Protein AF-A0A2E1FWM9-F1 (afdb_monomer_lite)

Structure (mmCIF, N/CA/C/O backbone):
data_AF-A0A2E1FWM9-F1
#
_entry.id   AF-A0A2E1FWM9-F1
#
loop_
_atom_site.group_PDB
_atom_site.id
_atom_site.type_symbol
_atom_site.label_atom_id
_atom_site.label_alt_id
_atom_site.label_comp_id
_atom_site.label_asym_id
_atom_site.label_entity_id
_atom_site.label_seq_id
_atom_site.pdbx_PDB_ins_code
_atom_site.Cartn_x
_atom_site.Cartn_y
_atom_site.Cartn_z
_atom_site.occupancy
_atom_site.B_iso_or_equiv
_atom_site.auth_seq_id
_atom_site.auth_comp_id
_atom_site.auth_asym_id
_atom_site.auth_atom_id
_atom_site.pdbx_PDB_model_num
ATOM 1 N N . MET A 1 1 ? -23.129 -4.823 -4.676 1.00 36.19 1 MET A N 1
ATOM 2 C CA . MET A 1 1 ? -22.399 -4.013 -3.680 1.00 36.19 1 MET A CA 1
ATOM 3 C C . MET A 1 1 ? -21.699 -4.967 -2.735 1.00 36.19 1 MET A C 1
ATOM 5 O O . MET A 1 1 ? -22.347 -5.917 -2.306 1.00 36.19 1 MET A O 1
ATOM 9 N N . GLY A 1 2 ? -20.398 -4.780 -2.503 1.00 39.72 2 GLY A N 1
ATOM 10 C CA . GLY A 1 2 ? -19.633 -5.582 -1.545 1.00 39.72 2 GLY A CA 1
ATOM 11 C C . GLY A 1 2 ? -20.047 -5.282 -0.104 1.00 39.72 2 GLY A C 1
ATOM 12 O O . GLY A 1 2 ? -20.666 -4.252 0.168 1.00 39.72 2 GLY A O 1
ATOM 13 N N . LYS A 1 3 ? -19.738 -6.202 0.813 1.00 47.66 3 LYS A N 1
ATOM 14 C CA . LYS A 1 3 ? -19.827 -5.950 2.254 1.00 47.66 3 LYS A CA 1
ATOM 15 C C . LYS A 1 3 ? -18.455 -5.473 2.717 1.00 47.66 3 LYS A C 1
ATOM 17 O O . LYS A 1 3 ? -17.495 -6.205 2.487 1.00 47.66 3 LYS A O 1
ATOM 22 N N . ALA A 1 4 ? -18.420 -4.350 3.441 1.00 60.84 4 ALA A N 1
ATOM 23 C CA . ALA A 1 4 ? -17.226 -3.842 4.111 1.00 60.84 4 ALA A CA 1
ATOM 24 C C . ALA A 1 4 ? -16.487 -4.989 4.815 1.00 60.84 4 ALA A C 1
ATOM 26 O O . ALA A 1 4 ? -16.980 -5.572 5.785 1.00 60.84 4 ALA A O 1
ATOM 27 N N . SER A 1 5 ? -15.332 -5.356 4.265 1.00 66.25 5 SER A N 1
ATOM 28 C CA . SER A 1 5 ? -14.596 -6.564 4.648 1.00 66.25 5 SER A CA 1
ATOM 29 C C . SER A 1 5 ? -13.795 -6.396 5.940 1.00 66.25 5 SER A C 1
ATOM 31 O O . SER A 1 5 ? -13.294 -7.378 6.483 1.00 66.25 5 SER A O 1
ATOM 33 N N . GLY A 1 6 ? -13.640 -5.155 6.416 1.00 74.38 6 GLY A N 1
ATOM 34 C CA . GLY A 1 6 ? -12.691 -4.815 7.475 1.00 74.38 6 GLY A CA 1
ATOM 35 C C . GLY A 1 6 ? -11.237 -5.052 7.055 1.00 74.38 6 GLY A C 1
ATOM 36 O O . GLY A 1 6 ? -10.378 -5.222 7.917 1.00 74.38 6 GLY A O 1
ATOM 37 N N . LEU A 1 7 ? -10.946 -5.098 5.750 1.00 77.94 7 LEU A N 1
ATOM 38 C CA . LEU A 1 7 ? -9.606 -5.296 5.201 1.00 77.94 7 LEU A CA 1
ATOM 39 C C . LEU A 1 7 ? -9.199 -4.124 4.308 1.00 77.94 7 LEU A C 1
ATOM 41 O O . LEU A 1 7 ? -10.011 -3.572 3.569 1.00 77.94 7 LEU A O 1
ATOM 45 N N . ILE A 1 8 ? -7.913 -3.802 4.359 1.00 84.69 8 ILE A N 1
ATOM 46 C CA . ILE A 1 8 ? -7.221 -2.897 3.440 1.00 84.69 8 ILE A CA 1
ATOM 47 C C . ILE A 1 8 ? -6.127 -3.706 2.757 1.00 84.69 8 ILE A C 1
ATOM 49 O O . ILE A 1 8 ? -5.469 -4.516 3.417 1.00 84.69 8 ILE A O 1
ATOM 53 N N . ALA A 1 9 ? -5.900 -3.466 1.470 1.00 86.88 9 ALA A N 1
ATOM 54 C CA . ALA A 1 9 ? -4.676 -3.890 0.805 1.00 86.88 9 ALA A CA 1
ATOM 55 C C . ALA A 1 9 ? -3.809 -2.669 0.474 1.00 86.88 9 ALA A C 1
ATOM 57 O O . ALA A 1 9 ? -4.320 -1.645 0.029 1.00 86.88 9 ALA A O 1
ATOM 58 N N . ILE A 1 10 ? -2.501 -2.784 0.683 1.00 90.12 10 ILE A N 1
ATOM 59 C CA . ILE A 1 10 ? -1.503 -1.908 0.069 1.00 90.12 10 ILE A CA 1
ATOM 60 C C . ILE A 1 10 ? -0.987 -2.650 -1.156 1.00 90.12 10 ILE A C 1
ATOM 62 O O . ILE A 1 10 ? -0.490 -3.770 -1.036 1.00 90.12 10 ILE A O 1
ATOM 66 N N . ASP A 1 11 ? -1.177 -2.053 -2.318 1.00 91.56 11 ASP A N 1
ATOM 67 C CA . ASP A 1 11 ? -0.921 -2.609 -3.639 1.00 91.56 11 ASP A CA 1
ATOM 68 C C . ASP A 1 11 ? 0.380 -1.990 -4.163 1.00 91.56 11 ASP A C 1
ATOM 70 O O . ASP A 1 11 ? 0.412 -0.833 -4.581 1.00 91.56 11 ASP A O 1
ATOM 74 N N . ILE A 1 12 ? 1.480 -2.730 -3.993 1.00 93.31 12 ILE A N 1
ATOM 75 C CA . ILE A 1 12 ? 2.838 -2.321 -4.356 1.00 93.31 12 ILE A CA 1
ATOM 76 C C . ILE A 1 12 ? 3.098 -2.821 -5.771 1.00 93.31 12 ILE A C 1
ATOM 78 O O . ILE A 1 12 ? 3.250 -4.022 -6.021 1.00 93.31 12 ILE A O 1
ATOM 82 N N . ASP A 1 13 ? 3.120 -1.867 -6.684 1.00 93.44 13 ASP A N 1
ATOM 83 C CA . ASP A 1 13 ? 2.991 -2.059 -8.115 1.00 93.44 13 ASP A CA 1
ATOM 84 C C . ASP A 1 13 ? 4.396 -2.124 -8.743 1.00 93.44 13 ASP A C 1
ATOM 86 O O . ASP A 1 13 ? 5.169 -1.169 -8.687 1.00 93.44 13 ASP A O 1
ATOM 90 N N . GLU A 1 14 ? 4.755 -3.262 -9.335 1.00 93.50 14 GLU A N 1
ATOM 91 C CA . GLU A 1 14 ? 6.116 -3.524 -9.828 1.00 93.50 14 GLU A CA 1
ATOM 92 C C . GLU A 1 14 ? 6.085 -4.072 -11.258 1.00 93.50 14 GLU A C 1
ATOM 94 O O . GLU A 1 14 ? 5.129 -4.760 -11.649 1.00 93.50 14 GLU A O 1
ATOM 99 N N . GLY A 1 15 ? 7.137 -3.773 -12.025 1.00 88.31 15 GLY A N 1
ATOM 100 C CA . GLY A 1 15 ? 7.313 -4.217 -13.408 1.00 88.31 15 GLY A CA 1
ATOM 101 C C . GLY A 1 15 ? 6.974 -3.166 -14.476 1.00 88.31 15 GLY A C 1
ATOM 102 O O . GLY A 1 15 ? 6.215 -2.215 -14.275 1.00 88.31 15 GLY A O 1
ATOM 103 N N . GLY A 1 16 ? 7.553 -3.344 -15.668 1.00 87.75 16 GLY A N 1
ATOM 104 C CA . GLY A 1 16 ? 7.436 -2.387 -16.771 1.00 87.75 16 GLY A CA 1
ATOM 105 C C . GLY A 1 16 ? 8.162 -1.077 -16.455 1.00 87.75 16 GLY A C 1
ATOM 106 O O . GLY A 1 16 ? 9.385 -1.059 -16.390 1.00 87.75 16 GLY A O 1
ATOM 107 N N . ASN A 1 17 ? 7.397 0.002 -16.259 1.00 90.62 17 ASN A N 1
ATOM 108 C CA . ASN A 1 17 ? 7.902 1.338 -15.897 1.00 90.62 17 ASN A CA 1
ATOM 109 C C . ASN A 1 17 ? 7.529 1.741 -14.451 1.00 90.62 17 ASN A C 1
ATOM 111 O O . ASN A 1 17 ? 7.538 2.934 -14.127 1.00 90.62 17 ASN A O 1
ATOM 115 N N . LYS A 1 18 ? 7.116 0.775 -13.620 1.00 92.19 18 LYS A N 1
ATOM 116 C CA . LYS A 1 18 ? 6.759 0.981 -12.211 1.00 92.19 18 LYS A CA 1
ATOM 117 C C . LYS A 1 18 ? 7.893 0.529 -11.291 1.00 92.19 18 LYS A C 1
ATOM 119 O O . LYS A 1 18 ? 8.597 -0.409 -11.647 1.00 92.19 18 LYS A O 1
ATOM 124 N N . CYS A 1 19 ? 8.045 1.185 -10.142 1.00 93.69 19 CYS A N 1
ATOM 125 C CA . CYS A 1 19 ? 9.094 0.919 -9.147 1.00 93.69 19 CYS A CA 1
ATOM 126 C C . CYS A 1 19 ? 8.543 0.968 -7.704 1.00 93.69 19 CYS A C 1
ATOM 128 O O . CYS A 1 19 ? 9.081 1.653 -6.821 1.00 93.69 19 CYS A O 1
ATOM 130 N N . GLY A 1 20 ? 7.414 0.296 -7.462 1.00 93.75 20 GLY A N 1
ATOM 131 C CA . GLY A 1 20 ? 6.736 0.293 -6.166 1.00 93.75 20 GLY A CA 1
ATOM 132 C C . GLY A 1 20 ? 7.578 -0.325 -5.048 1.00 93.75 20 GLY A C 1
ATOM 133 O O . GLY A 1 20 ? 7.545 0.171 -3.921 1.00 93.75 20 GLY A O 1
ATOM 134 N N . GLU A 1 21 ? 8.385 -1.354 -5.328 1.00 93.75 21 GLU A N 1
ATOM 135 C CA . GLU A 1 21 ? 9.260 -1.972 -4.318 1.00 93.75 21 GLU A CA 1
ATOM 136 C C . GLU A 1 21 ? 10.368 -1.022 -3.847 1.00 93.75 21 GLU A C 1
ATOM 138 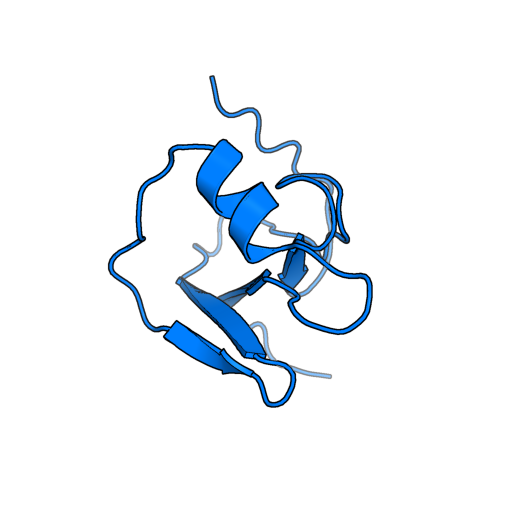O O . GLU A 1 21 ? 10.623 -0.909 -2.644 1.00 93.75 21 GLU A O 1
ATOM 143 N N . GLU A 1 22 ? 10.991 -0.292 -4.776 1.00 94.62 22 GLU A N 1
ATOM 144 C CA . GLU A 1 22 ? 12.008 0.719 -4.462 1.00 94.62 22 GLU A CA 1
ATOM 145 C C . GLU A 1 22 ? 11.400 1.875 -3.658 1.00 94.62 22 GLU A C 1
ATOM 147 O O . GLU A 1 22 ? 11.960 2.302 -2.643 1.00 94.62 22 GLU A O 1
ATOM 152 N N . THR A 1 23 ? 10.211 2.330 -4.063 1.00 93.62 23 THR A N 1
ATOM 153 C CA . THR A 1 23 ? 9.468 3.380 -3.356 1.00 93.62 23 THR A CA 1
ATOM 154 C 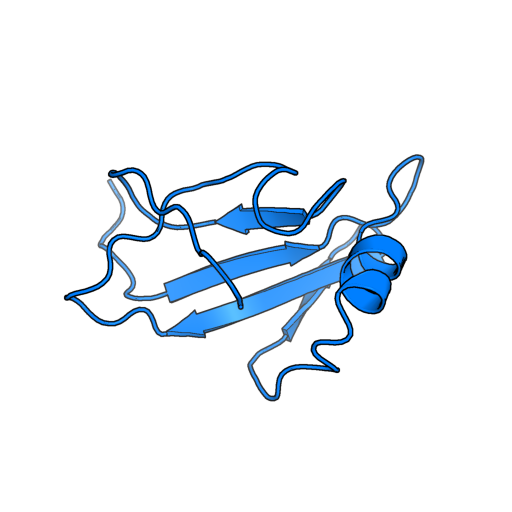C . THR A 1 23 ? 9.096 2.936 -1.941 1.00 93.62 23 THR A C 1
ATOM 156 O O . THR A 1 23 ? 9.292 3.687 -0.986 1.00 93.62 23 THR A O 1
ATOM 159 N N . PHE A 1 24 ? 8.647 1.690 -1.767 1.00 92.94 24 PHE A N 1
ATOM 160 C CA . PHE A 1 24 ? 8.293 1.142 -0.459 1.00 92.94 24 PHE A CA 1
ATOM 161 C C . PHE A 1 24 ? 9.524 1.001 0.446 1.00 92.94 24 PHE A C 1
ATOM 163 O O . PHE A 1 24 ? 9.475 1.352 1.627 1.00 92.94 24 PHE A O 1
ATOM 170 N N . ALA A 1 25 ? 10.655 0.543 -0.100 1.00 92.50 25 ALA A N 1
ATOM 171 C CA . ALA A 1 25 ? 11.916 0.456 0.633 1.00 92.50 25 ALA A CA 1
ATOM 172 C C . ALA A 1 25 ? 12.413 1.838 1.102 1.00 92.50 25 ALA A C 1
ATOM 174 O O . ALA A 1 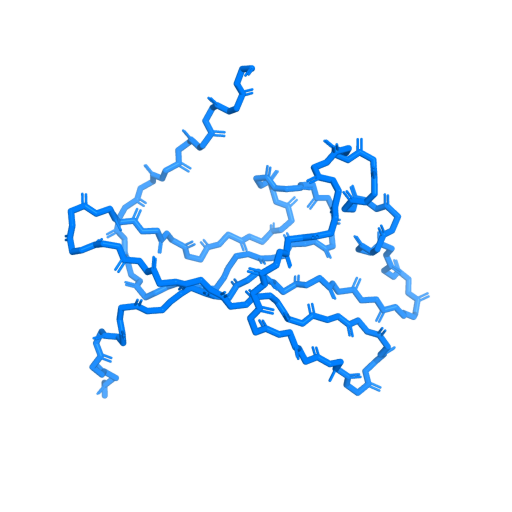25 ? 12.925 1.963 2.221 1.00 92.50 25 ALA A O 1
ATOM 175 N N . ALA A 1 26 ? 12.207 2.889 0.300 1.00 94.00 26 ALA A N 1
ATOM 176 C CA . ALA A 1 26 ? 12.574 4.262 0.649 1.00 94.00 26 ALA A CA 1
ATOM 177 C C . ALA A 1 26 ? 11.812 4.816 1.873 1.00 94.00 26 ALA A C 1
ATOM 179 O O . ALA A 1 26 ? 12.353 5.669 2.582 1.00 94.00 26 ALA A O 1
ATOM 180 N N . LEU A 1 27 ? 10.617 4.289 2.181 1.00 88.31 27 LEU A N 1
ATOM 181 C CA . LEU A 1 27 ? 9.854 4.630 3.394 1.00 88.31 27 LEU A CA 1
ATOM 182 C C . LEU A 1 27 ? 10.500 4.104 4.689 1.00 88.31 27 LEU A C 1
ATOM 184 O O . LEU A 1 27 ? 10.134 4.545 5.776 1.00 88.31 27 LEU A O 1
ATOM 188 N N . LYS A 1 28 ? 11.444 3.153 4.598 1.00 90.81 28 LYS A N 1
ATOM 189 C CA . LYS A 1 28 ? 12.181 2.555 5.734 1.00 90.81 28 LYS A CA 1
ATOM 190 C C . LYS A 1 28 ? 11.300 1.905 6.817 1.00 90.81 28 LYS A C 1
ATOM 192 O O . LYS A 1 28 ? 11.759 1.683 7.933 1.00 90.81 28 LYS A O 1
ATOM 197 N N . LEU A 1 29 ? 10.070 1.517 6.471 1.00 85.25 29 LEU A N 1
ATOM 198 C CA . LEU A 1 29 ? 9.114 0.844 7.367 1.00 85.25 29 LEU A CA 1
ATOM 199 C C . LEU A 1 29 ? 9.456 -0.637 7.649 1.00 85.25 29 LEU A C 1
ATOM 201 O O . LEU A 1 29 ? 8.769 -1.298 8.426 1.00 85.25 29 LEU A O 1
ATOM 205 N N . GLY A 1 30 ? 10.505 -1.173 7.017 1.00 89.19 30 GLY A N 1
ATOM 206 C CA . GLY A 1 30 ? 10.835 -2.599 7.048 1.00 89.19 30 GLY A CA 1
ATOM 207 C C . GLY A 1 30 ? 9.853 -3.439 6.225 1.00 89.19 30 GLY A C 1
ATOM 208 O O . GLY A 1 30 ? 9.151 -2.918 5.363 1.00 89.19 30 GLY A O 1
ATOM 209 N N . ASN A 1 31 ? 9.807 -4.750 6.481 1.00 88.06 31 ASN A N 1
ATOM 210 C CA . ASN A 1 31 ? 8.840 -5.654 5.853 1.00 88.06 31 ASN A CA 1
ATOM 211 C C . ASN A 1 31 ? 7.730 -6.042 6.857 1.00 88.06 31 ASN A C 1
ATOM 213 O O . ASN A 1 31 ? 8.002 -6.837 7.768 1.00 88.06 31 ASN A O 1
ATOM 217 N N . PRO A 1 32 ? 6.496 -5.509 6.727 1.00 88.44 32 PRO A N 1
ATOM 218 C CA . PRO A 1 32 ? 5.425 -5.750 7.689 1.00 88.44 32 PRO A CA 1
ATOM 219 C C . PRO A 1 32 ? 5.068 -7.234 7.825 1.00 88.44 32 PRO A C 1
ATOM 221 O O . PRO A 1 32 ? 4.793 -7.921 6.839 1.00 88.44 32 PRO A O 1
ATOM 224 N N . GLN A 1 33 ? 5.019 -7.722 9.065 1.00 91.50 33 GLN A N 1
ATOM 225 C CA . GLN A 1 33 ? 4.594 -9.088 9.372 1.00 91.50 33 GLN A CA 1
ATOM 226 C C . GLN A 1 33 ? 3.069 -9.196 9.251 1.00 91.50 33 GLN A C 1
ATOM 228 O O . GLN A 1 33 ? 2.333 -9.000 10.215 1.00 91.50 33 GLN A O 1
ATOM 233 N N . THR A 1 34 ? 2.600 -9.461 8.035 1.00 87.38 34 THR A N 1
ATOM 234 C CA . THR A 1 34 ? 1.185 -9.638 7.702 1.00 87.38 34 THR A CA 1
ATOM 235 C C . THR A 1 34 ? 1.018 -10.605 6.525 1.00 87.38 34 THR A C 1
ATOM 237 O O . THR A 1 34 ? 2.004 -11.103 5.983 1.00 87.38 34 THR A O 1
ATOM 240 N N . VAL A 1 35 ? -0.221 -10.885 6.112 1.00 90.44 35 VAL A N 1
ATOM 241 C CA . VAL A 1 35 ? -0.502 -11.656 4.893 1.00 90.44 35 VAL A CA 1
ATOM 242 C C . VAL A 1 35 ? -0.034 -10.864 3.672 1.00 90.44 35 VAL A C 1
ATOM 244 O O . VAL A 1 35 ? -0.453 -9.724 3.466 1.00 90.44 35 VAL A O 1
ATOM 247 N N . GLN A 1 36 ? 0.811 -11.487 2.852 1.00 92.06 36 GLN A N 1
ATOM 248 C CA . GLN A 1 36 ? 1.329 -10.908 1.615 1.00 92.06 36 GLN A CA 1
ATOM 249 C C . GLN A 1 36 ? 1.134 -11.873 0.445 1.00 92.06 36 GLN A C 1
ATOM 251 O O . GLN A 1 36 ? 1.237 -13.089 0.615 1.00 92.06 36 GLN A O 1
ATOM 256 N N . THR A 1 37 ? 0.907 -11.341 -0.754 1.00 92.38 37 THR A N 1
ATOM 257 C CA . THR A 1 37 ? 0.823 -12.132 -1.995 1.00 92.38 37 THR A CA 1
ATOM 258 C C . THR A 1 37 ? 1.587 -11.442 -3.112 1.00 92.38 37 THR A C 1
ATOM 260 O O . THR A 1 37 ? 1.412 -10.240 -3.295 1.00 92.38 37 THR A O 1
ATOM 263 N N . ARG A 1 38 ? 2.374 -12.186 -3.899 1.00 92.50 38 ARG A N 1
ATOM 264 C CA . ARG A 1 38 ? 2.974 -11.650 -5.132 1.00 92.50 38 ARG A CA 1
ATOM 265 C C . ARG A 1 38 ? 1.915 -11.480 -6.220 1.00 92.50 38 ARG A C 1
ATOM 267 O O . ARG A 1 38 ? 1.049 -12.343 -6.365 1.00 92.50 38 ARG A O 1
ATOM 274 N N . THR A 1 39 ? 1.998 -10.395 -6.981 1.00 87.38 39 THR A N 1
ATOM 275 C CA . THR A 1 39 ? 1.158 -10.164 -8.163 1.00 87.38 39 THR A CA 1
ATOM 276 C C . THR A 1 39 ? 1.775 -10.828 -9.398 1.00 87.38 39 THR A C 1
ATOM 278 O O . THR A 1 39 ? 2.947 -11.209 -9.404 1.00 87.38 39 THR A O 1
ATOM 281 N N . LEU A 1 40 ? 0.994 -10.956 -10.474 1.00 86.81 40 LEU A N 1
ATOM 282 C CA . LEU A 1 40 ? 1.479 -11.511 -11.744 1.00 86.81 40 LEU A CA 1
ATOM 283 C C . LEU A 1 40 ? 2.504 -10.611 -12.458 1.00 86.81 40 LEU A C 1
ATOM 285 O O . LEU A 1 40 ? 3.238 -11.111 -13.306 1.00 86.81 40 LEU A O 1
ATOM 289 N N . SER A 1 41 ? 2.572 -9.314 -12.130 1.00 82.69 41 SER A N 1
ATOM 290 C CA . SER A 1 41 ? 3.554 -8.383 -12.710 1.00 82.69 41 SER A CA 1
ATOM 291 C C . SER A 1 41 ? 4.908 -8.389 -11.989 1.00 82.69 41 SER A C 1
ATOM 293 O O . SER A 1 41 ? 5.874 -7.848 -12.519 1.00 82.69 41 SER A O 1
ATOM 295 N N . GLY A 1 42 ? 4.989 -9.019 -10.809 1.00 86.81 42 GLY A N 1
ATOM 296 C CA . GLY A 1 42 ? 6.183 -9.060 -9.956 1.00 86.81 42 GLY A CA 1
ATOM 297 C C . GLY A 1 42 ? 6.063 -8.276 -8.645 1.00 86.81 42 GLY A C 1
ATOM 298 O O . GLY A 1 42 ? 6.929 -8.428 -7.787 1.00 86.81 42 GLY A O 1
ATOM 299 N N . GLY A 1 43 ? 4.993 -7.494 -8.467 1.00 91.88 43 GLY A N 1
ATOM 300 C CA . GLY A 1 43 ? 4.742 -6.690 -7.264 1.00 91.88 43 GLY A CA 1
ATOM 301 C C . GLY A 1 43 ? 4.181 -7.498 -6.096 1.00 91.88 43 GLY A C 1
ATOM 302 O O . GLY A 1 43 ? 4.167 -8.736 -6.123 1.00 91.88 43 GLY A O 1
ATOM 303 N N . ARG A 1 44 ? 3.662 -6.817 -5.067 1.00 92.81 44 ARG A N 1
ATOM 304 C CA . ARG A 1 44 ? 2.976 -7.481 -3.946 1.00 92.81 44 ARG A CA 1
ATOM 305 C C . ARG A 1 44 ? 1.783 -6.706 -3.402 1.00 92.81 44 ARG A C 1
ATOM 307 O O . ARG A 1 44 ? 1.799 -5.487 -3.310 1.00 92.81 44 ARG A O 1
ATOM 314 N N . HIS A 1 45 ? 0.802 -7.449 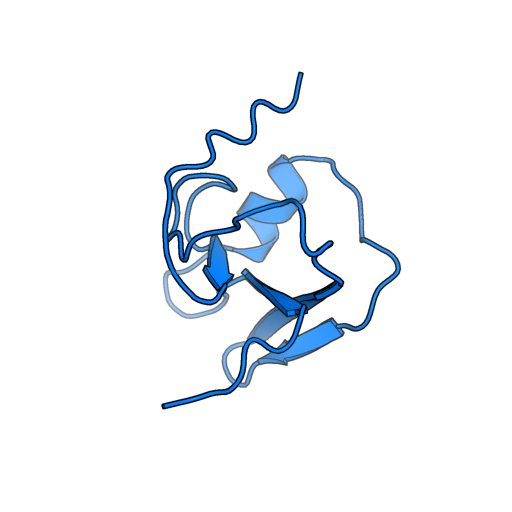-2.905 1.00 91.81 45 HIS A N 1
ATO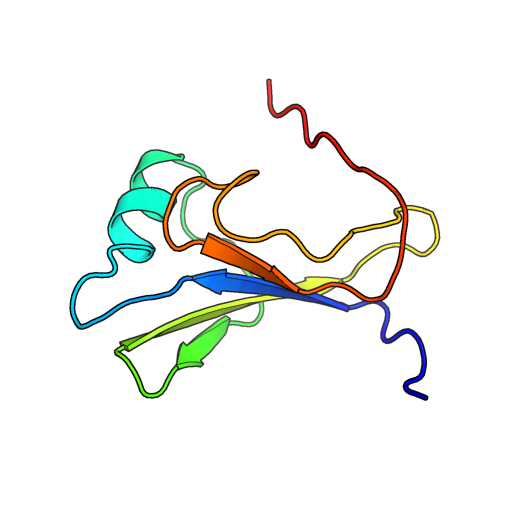M 315 C CA . HIS A 1 45 ? -0.207 -6.915 -1.997 1.00 91.81 45 HIS A CA 1
ATOM 316 C C . HIS A 1 45 ? 0.199 -7.188 -0.542 1.00 91.81 45 HIS A C 1
ATOM 318 O O . HIS A 1 45 ? 0.620 -8.304 -0.223 1.00 91.81 45 HIS A O 1
ATOM 324 N N . LEU A 1 46 ? 0.013 -6.205 0.340 1.00 90.69 46 LEU A N 1
ATOM 325 C CA . LEU A 1 46 ? 0.082 -6.343 1.799 1.00 90.69 46 LEU A CA 1
ATOM 326 C C . LEU A 1 46 ? -1.320 -6.150 2.380 1.00 90.69 46 LEU A C 1
ATOM 328 O O . LEU A 1 46 ? -1.907 -5.088 2.189 1.00 90.69 46 LEU A O 1
ATOM 332 N N . PHE A 1 47 ? -1.860 -7.127 3.104 1.00 86.38 47 PHE A N 1
ATOM 333 C CA . PHE A 1 47 ? -3.206 -7.020 3.676 1.00 86.38 47 PHE A CA 1
ATOM 334 C C . PHE A 1 47 ? -3.163 -6.614 5.148 1.00 86.38 47 PHE A C 1
ATOM 336 O O . PHE A 1 47 ? -2.344 -7.121 5.908 1.00 86.38 47 PHE A O 1
ATOM 343 N N . PHE A 1 48 ? -4.074 -5.747 5.581 1.00 84.94 48 PHE A N 1
ATOM 344 C CA . PHE A 1 48 ? -4.205 -5.318 6.975 1.00 84.94 48 PHE A CA 1
ATOM 345 C C . PHE A 1 48 ? -5.668 -5.335 7.408 1.00 84.94 48 PHE A C 1
ATOM 347 O O . PHE A 1 48 ? -6.562 -5.045 6.612 1.00 84.94 48 PHE A O 1
ATOM 354 N N . ARG A 1 49 ? -5.923 -5.639 8.686 1.00 82.25 49 ARG A N 1
ATOM 355 C CA . ARG A 1 49 ? -7.263 -5.499 9.265 1.00 82.25 49 ARG A CA 1
ATOM 356 C C . ARG A 1 49 ? -7.510 -4.043 9.644 1.00 82.25 49 ARG A C 1
ATOM 358 O O . ARG A 1 49 ? -6.802 -3.489 10.479 1.00 82.25 49 ARG A O 1
ATOM 365 N N . CYS A 1 50 ? -8.537 -3.462 9.047 1.00 72.56 50 CYS A N 1
ATOM 366 C CA . CYS A 1 50 ? -9.064 -2.155 9.386 1.00 72.56 50 CYS A CA 1
ATOM 367 C C . CYS A 1 50 ? -9.959 -2.260 10.632 1.00 72.56 50 CYS A C 1
ATOM 369 O O . CYS A 1 50 ? -10.772 -3.179 10.738 1.00 72.56 50 CYS A O 1
ATOM 371 N N . SER A 1 51 ? -9.815 -1.337 11.582 1.00 66.88 51 SER A N 1
ATOM 372 C CA . SER A 1 51 ? -10.779 -1.173 12.673 1.00 66.88 51 SER A CA 1
ATOM 373 C C . SER A 1 51 ? -12.008 -0.413 12.178 1.00 66.88 51 SER A C 1
ATOM 375 O O . SER A 1 51 ? -11.867 0.534 11.413 1.00 66.88 51 SER A O 1
ATOM 377 N N . GLU A 1 52 ? -13.196 -0.749 12.685 1.00 62.41 52 GLU A N 1
ATOM 378 C CA . GLU A 1 52 ? -14.474 -0.108 12.310 1.00 62.41 52 GLU A CA 1
ATOM 379 C C . GLU A 1 52 ? -14.501 1.420 12.528 1.00 62.41 52 GLU A C 1
ATOM 381 O O . GLU A 1 52 ? -15.328 2.121 11.956 1.00 62.41 52 GLU A O 1
ATOM 386 N N . THR A 1 53 ? -13.581 1.945 13.340 1.00 60.59 53 THR A N 1
ATOM 387 C CA . THR A 1 53 ? -13.402 3.370 13.652 1.00 60.59 53 THR A CA 1
ATOM 388 C C . THR A 1 53 ? -12.471 4.128 12.698 1.00 60.59 53 THR A C 1
ATOM 390 O O . THR A 1 53 ? -12.277 5.329 12.886 1.00 60.59 53 THR A O 1
ATOM 393 N N . LEU A 1 54 ? -11.851 3.460 11.718 1.00 61.22 54 LEU A N 1
ATOM 394 C CA . LEU A 1 54 ? -10.838 4.049 10.840 1.00 61.22 54 LEU A CA 1
ATOM 395 C C .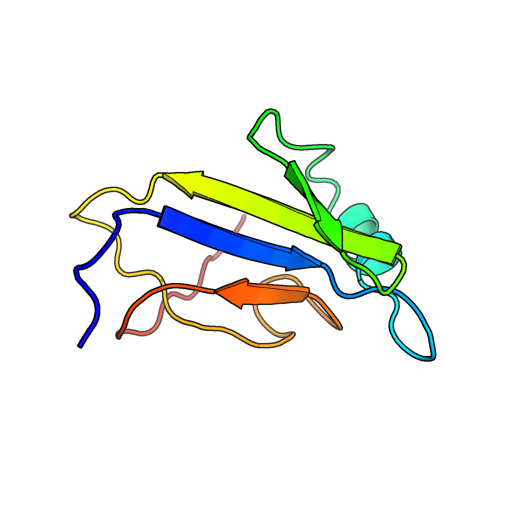 LEU A 1 54 ? -11.280 3.952 9.373 1.00 61.22 54 LEU A C 1
ATOM 397 O O . LEU A 1 54 ? -11.157 2.910 8.745 1.00 61.22 54 LEU A O 1
ATOM 401 N N . GLU A 1 55 ? -11.777 5.046 8.801 1.00 63.34 55 GLU A N 1
ATOM 402 C CA . GLU A 1 55 ? -12.137 5.101 7.378 1.00 63.34 55 GLU A CA 1
ATOM 403 C C . GLU A 1 55 ? -10.868 5.173 6.516 1.00 63.34 55 GLU A C 1
ATOM 405 O O . GLU A 1 55 ? -10.202 6.204 6.507 1.00 63.34 55 GLU A O 1
ATOM 410 N N . ILE A 1 56 ? -10.511 4.121 5.771 1.00 65.31 56 ILE A N 1
ATOM 411 C CA . ILE A 1 56 ? -9.368 4.163 4.841 1.00 65.31 56 ILE A CA 1
ATOM 412 C C . ILE A 1 56 ? -9.849 4.087 3.395 1.00 65.31 56 ILE A C 1
ATOM 414 O O . ILE A 1 56 ? -10.449 3.114 2.943 1.00 65.31 56 ILE A O 1
ATOM 418 N N . ARG A 1 57 ? -9.540 5.157 2.664 1.00 66.19 57 ARG A N 1
ATOM 419 C CA . ARG A 1 57 ? -9.847 5.331 1.249 1.00 66.19 57 ARG A CA 1
ATOM 420 C C . ARG A 1 57 ? -8.949 4.506 0.337 1.00 66.19 57 ARG A C 1
ATOM 422 O O . ARG A 1 57 ? -7.785 4.268 0.641 1.00 66.19 57 ARG A O 1
ATOM 429 N N . ASN A 1 58 ? -9.468 4.264 -0.865 1.00 68.12 58 ASN A N 1
ATOM 430 C CA . ASN A 1 58 ? -8.621 4.092 -2.036 1.00 68.12 58 ASN A CA 1
ATOM 431 C C . ASN A 1 58 ? -7.757 5.344 -2.255 1.00 68.12 58 ASN A C 1
ATOM 433 O O . ASN A 1 58 ? -8.292 6.452 -2.362 1.00 68.12 58 ASN A O 1
ATOM 437 N N . ASP A 1 59 ? -6.451 5.146 -2.361 1.00 74.94 59 ASP A N 1
ATOM 438 C CA . ASP A 1 59 ? -5.467 6.149 -2.766 1.00 74.94 59 ASP A CA 1
ATOM 439 C C . ASP A 1 59 ? -4.612 5.558 -3.886 1.00 74.94 59 ASP A C 1
ATOM 441 O O . ASP A 1 59 ? -4.436 4.340 -3.941 1.00 74.94 59 ASP A O 1
ATOM 445 N N . THR A 1 60 ? -4.099 6.392 -4.786 1.00 77.81 60 THR A N 1
ATOM 446 C CA . THR A 1 60 ? -3.265 5.913 -5.891 1.00 77.81 60 THR A CA 1
ATOM 447 C C . THR A 1 60 ? -1.992 6.728 -5.995 1.00 77.81 60 THR A C 1
ATOM 449 O O . THR A 1 60 ? -2.034 7.886 -6.420 1.00 77.81 60 THR A O 1
ATOM 452 N N . SER A 1 61 ? -0.865 6.122 -5.633 1.00 80.25 61 SER A N 1
ATOM 453 C CA . SER A 1 61 ? 0.464 6.721 -5.730 1.00 80.25 61 SER A CA 1
ATOM 454 C C . SER A 1 61 ? 0.663 8.053 -4.973 1.00 80.25 61 SER A C 1
ATOM 456 O O . SER A 1 61 ? 1.487 8.866 -5.402 1.00 80.25 61 SER A O 1
ATOM 458 N N . THR A 1 62 ? -0.067 8.317 -3.871 1.00 78.62 62 THR A N 1
ATOM 459 C CA . THR A 1 62 ? 0.103 9.560 -3.078 1.00 78.62 62 THR A CA 1
ATOM 460 C C . THR A 1 62 ? 0.622 9.320 -1.659 1.00 78.62 62 THR A C 1
ATOM 462 O O . THR A 1 62 ? 1.705 9.803 -1.328 1.00 78.62 62 THR A O 1
ATOM 465 N N . VAL A 1 63 ? -0.087 8.555 -0.821 1.00 79.56 63 VAL A N 1
ATOM 466 C CA . VAL A 1 63 ? 0.206 8.436 0.625 1.00 79.56 63 VAL A CA 1
ATOM 467 C C . VAL A 1 63 ? 1.524 7.709 0.888 1.00 79.56 63 VAL A C 1
ATOM 469 O O . VAL A 1 63 ? 2.275 8.097 1.780 1.00 79.56 63 VAL A O 1
ATOM 472 N N . PHE A 1 64 ? 1.816 6.674 0.100 1.00 82.81 64 PHE A N 1
ATOM 473 C CA . PHE A 1 64 ? 3.035 5.868 0.212 1.00 82.81 64 PHE A CA 1
ATOM 474 C C . PHE A 1 64 ? 4.066 6.176 -0.887 1.00 82.81 64 PHE A C 1
ATOM 476 O O . PHE A 1 64 ? 5.116 5.544 -0.936 1.00 82.81 64 PHE A O 1
ATOM 483 N N . GLY A 1 65 ? 3.805 7.182 -1.726 1.00 86.75 65 GLY A N 1
ATOM 484 C CA . GLY A 1 65 ? 4.635 7.533 -2.876 1.00 86.75 65 GLY A CA 1
ATOM 485 C C . GLY A 1 65 ? 4.235 6.817 -4.169 1.00 86.75 65 GLY A C 1
ATOM 486 O O . GLY A 1 65 ? 3.224 6.126 -4.237 1.00 86.75 65 GLY A O 1
ATOM 487 N N . LYS A 1 66 ? 5.036 7.041 -5.215 1.00 91.31 66 LYS A N 1
ATOM 488 C CA . LYS A 1 66 ? 4.828 6.550 -6.583 1.00 91.31 66 LYS A CA 1
ATOM 489 C C . LYS A 1 66 ? 4.690 5.018 -6.658 1.00 91.31 66 LYS A C 1
ATOM 491 O O . LYS A 1 66 ? 5.441 4.291 -6.023 1.00 91.31 66 LYS A O 1
ATOM 496 N N . ASP A 1 67 ? 3.771 4.552 -7.504 1.00 93.19 67 ASP A N 1
ATOM 497 C CA . ASP A 1 67 ? 3.513 3.133 -7.790 1.00 93.19 67 ASP A CA 1
ATOM 498 C C . ASP A 1 67 ? 3.159 2.298 -6.537 1.00 93.19 67 ASP A C 1
ATOM 500 O O . ASP A 1 67 ? 3.415 1.095 -6.468 1.00 93.19 67 ASP A O 1
ATOM 504 N N . ILE A 1 68 ? 2.556 2.944 -5.532 1.00 90.62 68 ILE A N 1
ATOM 505 C CA . ILE A 1 68 ? 1.953 2.280 -4.375 1.00 90.62 68 ILE A CA 1
ATOM 506 C C . ILE A 1 68 ? 0.538 2.811 -4.187 1.00 90.62 68 ILE A C 1
ATOM 508 O O . ILE A 1 68 ? 0.322 3.988 -3.887 1.00 90.62 68 ILE A O 1
ATOM 512 N N . ASP A 1 69 ? -0.428 1.917 -4.324 1.00 88.56 69 ASP A N 1
ATOM 513 C CA . ASP A 1 69 ? -1.841 2.220 -4.177 1.00 88.56 69 ASP A CA 1
ATOM 514 C C . ASP A 1 69 ? -2.370 1.678 -2.837 1.00 88.56 69 ASP A C 1
ATOM 516 O O . ASP A 1 69 ? -1.951 0.636 -2.332 1.00 88.56 69 ASP A O 1
ATOM 520 N N . VAL A 1 70 ? -3.340 2.375 -2.252 1.00 86.25 70 VAL A N 1
ATOM 521 C CA . VAL A 1 70 ? -4.139 1.877 -1.126 1.00 86.25 70 VAL A CA 1
ATOM 522 C C . VAL A 1 70 ? -5.472 1.404 -1.685 1.00 86.25 70 VAL A C 1
ATOM 524 O O . VAL A 1 70 ? -6.109 2.114 -2.464 1.00 86.25 70 VAL A O 1
ATOM 527 N N . ARG A 1 71 ? -5.915 0.211 -1.289 1.00 82.69 71 ARG A N 1
ATOM 528 C CA . ARG A 1 71 ? -7.202 -0.379 -1.668 1.00 82.69 71 ARG A CA 1
ATOM 529 C C . ARG A 1 71 ? -8.058 -0.572 -0.409 1.00 82.69 71 ARG A C 1
ATOM 531 O O . ARG A 1 71 ? -7.763 -1.442 0.411 1.00 82.69 71 ARG A O 1
ATOM 538 N N . GLY A 1 72 ? -9.105 0.237 -0.256 1.00 72.62 72 GLY A N 1
ATOM 539 C CA . GLY A 1 72 ? -10.026 0.240 0.886 1.00 72.62 72 GLY A CA 1
ATOM 540 C C . GLY A 1 72 ? -11.439 0.686 0.486 1.00 72.62 72 GLY A C 1
ATOM 541 O O . GLY A 1 72 ? -11.617 1.508 -0.418 1.00 72.62 72 GLY A O 1
ATOM 542 N N . GLU A 1 73 ? -12.468 0.121 1.122 1.00 64.56 73 GLU A N 1
ATOM 543 C CA . GLU A 1 73 ? -13.864 0.391 0.753 1.00 64.56 73 GLU A CA 1
ATOM 544 C C . GLU A 1 73 ? -14.419 1.689 1.381 1.00 64.56 73 GLU A C 1
ATOM 546 O O . GLU A 1 73 ? -14.957 1.681 2.483 1.00 64.56 73 GLU A O 1
ATOM 551 N N . VAL A 1 74 ? -14.437 2.749 0.557 1.00 50.72 74 VAL A N 1
ATOM 552 C CA . VAL A 1 74 ? -15.355 3.916 0.615 1.00 50.72 74 VAL A CA 1
ATOM 553 C C . VAL A 1 74 ? -15.011 5.013 1.662 1.00 50.72 74 VAL A C 1
ATOM 555 O O . VAL A 1 74 ? -14.315 4.785 2.633 1.00 50.72 74 VAL A O 1
ATOM 558 N N . PHE A 1 75 ? -15.395 6.265 1.359 1.00 33.03 75 PHE A N 1
ATOM 559 C CA . PHE A 1 75 ? -14.919 7.562 1.911 1.00 33.03 75 PHE A CA 1
ATOM 560 C C . PHE A 1 75 ? -14.796 7.662 3.459 1.00 33.03 75 PHE A C 1
ATOM 562 O O . PHE A 1 75 ? -15.543 6.980 4.142 1.00 33.03 75 PHE A O 1
ATOM 569 N N . ARG A 1 76 ? -13.979 8.564 4.057 1.00 33.47 76 ARG A N 1
ATOM 570 C CA . ARG A 1 76 ? -13.483 9.894 3.578 1.00 33.47 76 ARG A CA 1
ATOM 571 C C . ARG A 1 76 ? -11.943 10.119 3.629 1.00 33.47 76 ARG A C 1
ATOM 573 O O . ARG A 1 76 ? -11.183 9.171 3.521 1.00 33.47 76 ARG A O 1
ATOM 580 N N . THR A 1 77 ? -11.447 11.373 3.551 1.00 30.50 77 THR A N 1
ATOM 581 C CA . THR A 1 77 ? -9.997 11.651 3.359 1.00 30.50 77 THR A CA 1
ATOM 582 C C . THR A 1 77 ? -9.206 11.311 4.619 1.00 30.50 77 THR A C 1
ATOM 584 O O . THR A 1 77 ? -9.386 11.986 5.628 1.00 30.50 77 THR A O 1
ATOM 587 N N . VAL A 1 78 ? -8.251 10.383 4.526 1.00 39.91 78 VAL A N 1
ATOM 588 C CA . VAL A 1 78 ? -7.204 10.217 5.541 1.00 39.91 78 VAL A CA 1
ATOM 589 C C . VAL A 1 78 ? -5.890 10.776 5.020 1.00 39.91 78 VAL A C 1
ATOM 591 O O . VAL A 1 78 ? -5.325 10.282 4.051 1.00 39.91 78 VAL A O 1
ATOM 594 N N . VAL A 1 79 ? -5.398 11.807 5.704 1.00 35.59 79 VAL A N 1
ATOM 595 C CA . VAL A 1 79 ? -3.990 12.201 5.649 1.00 35.59 79 VAL A CA 1
ATOM 596 C C . VAL A 1 79 ? -3.287 11.378 6.720 1.00 35.59 79 VAL A C 1
ATOM 598 O O . VAL A 1 79 ? -3.339 11.727 7.900 1.00 35.59 79 VAL A O 1
ATOM 601 N N . LEU A 1 80 ? -2.665 10.264 6.328 1.00 38.44 80 LEU A N 1
ATOM 602 C CA . LEU A 1 80 ? -1.880 9.452 7.254 1.00 38.44 80 LEU A CA 1
ATOM 603 C C . LEU A 1 80 ? -0.553 10.174 7.525 1.00 38.44 80 LEU A C 1
ATOM 605 O O . LEU A 1 80 ? 0.451 9.954 6.854 1.00 38.44 80 LEU A O 1
ATOM 609 N N . LYS A 1 81 ? -0.572 11.113 8.474 1.00 28.17 81 LYS A N 1
ATOM 610 C CA . LYS A 1 81 ? 0.601 11.909 8.837 1.00 28.17 81 LYS A CA 1
ATOM 611 C C . LYS A 1 81 ? 1.539 11.075 9.711 1.00 28.17 81 LYS A C 1
ATOM 613 O O . LYS A 1 81 ? 1.476 11.150 10.934 1.00 28.17 81 LYS A O 1
ATOM 618 N N . ILE A 1 82 ? 2.380 10.273 9.064 1.00 37.59 82 ILE A N 1
ATOM 619 C CA . ILE A 1 82 ? 3.473 9.550 9.716 1.00 37.59 82 ILE A CA 1
ATOM 620 C C . ILE A 1 82 ? 4.555 10.580 10.082 1.00 37.59 82 ILE A C 1
ATOM 622 O O . ILE A 1 82 ? 5.173 11.173 9.198 1.00 37.59 82 ILE A O 1
ATOM 626 N N . THR A 1 83 ? 4.707 10.834 11.381 1.00 38.00 83 THR A N 1
ATOM 627 C CA . THR A 1 83 ? 5.797 11.616 11.996 1.00 38.00 83 THR A CA 1
ATOM 628 C C . THR A 1 83 ? 6.944 10.715 12.412 1.00 38.00 83 THR A C 1
ATOM 630 O O . THR A 1 83 ? 6.617 9.662 13.005 1.00 38.00 83 THR A O 1
#

Radius of gyration: 12.81 Å; chains: 1; bounding box: 35×24×30 Å

Foldseek 3Di:
DDDFPQKKKKWQADADPFDSVVLQVVVVPPDDPADKDADPRGTMIGMDGHDPPDQDDWDAQDQSHTRIIMGGDDDDDDNPPDD

Secondary structure (DSSP, 8-state):
-----SEEEEEE-EETTEEHHHHHHHTT----SS-EEE-TTS-EEEEEEPPTT-----EESSSS-TTEEEE-SS---------

Sequence (83 aa):
MGKASGLIAIDIDEGGNKCGEETFAALKLGNPQTVQTRTLSGGRHLFFRCSETLEIRNDTSTVFGKDIDVRGEVFRTVVLKIT

pLDDT: mean 76.72, std 19.39, range [28.17, 94.62]